Protein AF-A0A924CTI9-F1 (afdb_monomer_lite)

Sequence (79 aa):
MRLWLKDSERRPDPPPPKTDDRFPLAVGSVAWVVAFGCALFIPGLADAVSNVHLVITCLIGVALGIIGLGYLLYKRRPR

Radius of gyration: 21.19 Å; chains: 1; bounding box: 52×38×48 Å

Secondary structure (DSSP, 8-state):
--S---GGGSPPPPPPP---THHHHHHHHHHHHHHHHHHHHSTTTS-STTTHHHHHHHHHHHHHHHHHHHHHHHHTS--

pLDDT: mean 87.5, std 10.31, range [52.78, 98.06]

Foldseek 3Di:
DPPDDDPVRDDPDDDDDDDDPLVVLVVQLVVLVVQLVCCVPPPPNQPPPVNVVSNVVSVVSNVVSVVVNVVVVVVPPDD

Structure (mmCIF, N/CA/C/O backbone):
data_AF-A0A924CTI9-F1
#
_entry.id   AF-A0A924CTI9-F1
#
loop_
_atom_site.group_PDB
_atom_site.id
_atom_site.type_symbol
_atom_site.label_atom_id
_atom_site.label_alt_id
_atom_site.label_comp_id
_atom_site.label_asym_id
_atom_site.label_entity_id
_atom_site.label_seq_id
_atom_site.pdbx_PDB_ins_code
_atom_site.Cartn_x
_atom_site.Cartn_y
_atom_site.Cartn_z
_atom_site.occupancy
_atom_site.B_iso_or_equiv
_atom_site.auth_seq_id
_atom_site.auth_comp_id
_atom_site.auth_asym_id
_atom_site.auth_atom_id
_atom_site.pdbx_PDB_model_num
ATOM 1 N N . MET A 1 1 ? -35.432 23.790 11.075 1.00 63.19 1 MET A N 1
ATOM 2 C CA . MET A 1 1 ? -34.499 22.720 11.503 1.00 63.19 1 MET A CA 1
ATOM 3 C C . MET A 1 1 ? -33.771 23.197 12.752 1.00 63.19 1 MET A C 1
ATOM 5 O O . MET A 1 1 ? -33.363 24.351 12.771 1.00 63.19 1 MET A O 1
ATOM 9 N N . ARG A 1 2 ? -33.653 22.374 13.805 1.00 80.00 2 ARG A N 1
ATOM 10 C CA . ARG A 1 2 ? -32.841 22.731 14.984 1.00 80.00 2 ARG A CA 1
ATOM 11 C C . ARG A 1 2 ? -31.365 22.663 14.585 1.00 80.00 2 ARG A C 1
ATOM 13 O O . ARG A 1 2 ? -30.904 21.604 14.183 1.00 80.00 2 ARG A O 1
ATOM 20 N N . LEU A 1 3 ? -30.661 23.790 14.670 1.00 84.56 3 LEU A N 1
ATOM 21 C CA . LEU A 1 3 ? -29.251 23.920 14.270 1.00 84.56 3 LEU A CA 1
ATOM 22 C C . LEU A 1 3 ? -28.266 23.471 15.363 1.00 84.56 3 LEU A C 1
ATOM 24 O O . LEU A 1 3 ? -27.069 23.395 15.111 1.00 84.56 3 LEU A O 1
ATOM 28 N N . TRP A 1 4 ? -28.755 23.177 16.570 1.00 87.44 4 TRP A N 1
ATOM 29 C CA . TRP A 1 4 ? -27.929 22.763 17.700 1.00 87.44 4 TRP A CA 1
ATOM 30 C C . TRP A 1 4 ? -28.660 21.728 18.568 1.00 87.44 4 TRP A C 1
ATOM 32 O O . TRP A 1 4 ? -29.843 21.891 18.899 1.00 87.44 4 TRP A O 1
ATOM 42 N N . LEU A 1 5 ? -27.950 20.652 18.910 1.00 86.31 5 LEU A N 1
ATOM 43 C CA . LEU A 1 5 ? -28.404 19.563 19.772 1.00 86.31 5 LEU A CA 1
ATOM 44 C C . LEU A 1 5 ? -27.507 19.553 21.012 1.00 86.31 5 LEU A C 1
ATOM 46 O O . LEU A 1 5 ? -26.289 19.463 20.882 1.00 86.31 5 LEU A O 1
ATOM 50 N N . LYS A 1 6 ? -28.104 19.666 22.202 1.00 89.19 6 LYS A N 1
ATOM 51 C CA . LYS A 1 6 ? -27.368 19.541 23.465 1.00 89.19 6 LYS A CA 1
ATOM 52 C C . LYS A 1 6 ? -26.779 18.139 23.583 1.00 89.19 6 LYS A C 1
ATOM 54 O O . LYS A 1 6 ? -27.467 17.171 23.269 1.00 89.19 6 LYS A O 1
ATOM 59 N N . ASP A 1 7 ? -25.576 18.024 24.137 1.00 84.69 7 ASP A N 1
ATOM 60 C CA . ASP A 1 7 ? -24.948 16.721 24.407 1.00 84.69 7 ASP A CA 1
ATOM 61 C C . ASP A 1 7 ? -25.809 15.818 25.303 1.00 84.69 7 ASP A C 1
ATOM 63 O O . ASP A 1 7 ? -25.824 14.607 25.122 1.00 84.69 7 ASP A O 1
ATOM 67 N N . SER A 1 8 ? -26.610 16.389 26.210 1.00 87.25 8 SER A N 1
ATOM 68 C CA . SER A 1 8 ? -27.564 15.634 27.038 1.00 87.25 8 SER A CA 1
ATOM 69 C C . SER A 1 8 ? -28.701 14.977 26.243 1.00 87.25 8 SER A C 1
ATOM 71 O O . SER A 1 8 ? -29.349 14.063 26.738 1.00 87.25 8 SER A O 1
ATOM 73 N N . GLU A 1 9 ? -28.982 15.469 25.035 1.00 89.38 9 GLU A N 1
ATOM 74 C CA . GLU A 1 9 ? -29.978 14.909 24.113 1.00 89.38 9 GLU A CA 1
ATOM 75 C C . GLU A 1 9 ? -29.335 13.969 23.077 1.00 89.38 9 GLU A C 1
ATOM 77 O O . GLU A 1 9 ? -30.037 13.359 22.265 1.00 89.38 9 GLU A O 1
ATOM 82 N N . ARG A 1 10 ? -28.000 13.841 23.089 1.00 87.12 10 ARG A N 1
ATOM 83 C CA . ARG A 1 10 ? -27.255 12.953 22.200 1.00 87.12 10 ARG A CA 1
ATOM 84 C C . ARG A 1 10 ? -27.500 11.510 22.633 1.00 87.12 10 ARG A C 1
ATOM 86 O O . ARG A 1 10 ? -27.312 11.146 23.792 1.00 87.12 10 ARG A O 1
ATOM 93 N N . ARG A 1 11 ? -27.925 10.664 21.691 1.00 87.94 11 ARG A N 1
ATOM 94 C CA . ARG A 1 11 ? -27.975 9.215 21.928 1.00 87.94 11 ARG A CA 1
ATOM 95 C C . ARG A 1 11 ? -26.561 8.707 22.236 1.00 87.94 11 ARG A C 1
ATOM 97 O O . ARG A 1 11 ? -25.610 9.259 21.682 1.00 87.94 11 ARG A O 1
ATOM 104 N N . PRO A 1 12 ? -26.419 7.671 23.079 1.00 89.06 12 PRO A N 1
ATOM 105 C CA . PRO A 1 12 ? -25.118 7.067 23.328 1.00 89.06 12 PRO A CA 1
ATOM 106 C C . PRO A 1 12 ? -24.470 6.649 22.007 1.00 89.06 12 PRO A C 1
ATOM 108 O O . PRO A 1 12 ? -25.162 6.205 21.084 1.00 89.06 12 PRO A O 1
ATOM 111 N N . ASP A 1 13 ? -23.152 6.823 21.927 1.00 87.69 13 ASP A N 1
ATOM 112 C CA . ASP A 1 13 ? -22.398 6.468 20.732 1.00 87.69 13 ASP A CA 1
ATOM 113 C C . ASP A 1 13 ? -22.604 4.988 20.394 1.00 87.69 13 ASP A C 1
ATOM 115 O O . ASP A 1 13 ? -22.547 4.138 21.292 1.00 87.69 13 ASP A O 1
ATOM 119 N N . PRO A 1 14 ? -22.865 4.653 19.118 1.00 87.94 14 PRO A N 1
ATOM 120 C CA . PRO A 1 14 ? -22.967 3.262 18.726 1.00 87.94 14 PRO A CA 1
ATOM 121 C C . PRO A 1 14 ? -21.626 2.561 18.985 1.00 87.94 14 PRO A C 1
ATOM 123 O O . PRO A 1 14 ? -20.564 3.180 18.856 1.00 87.94 14 PRO A O 1
ATOM 126 N N . PRO A 1 15 ? -21.644 1.261 19.327 1.00 88.12 15 PRO A N 1
ATOM 127 C CA . PRO A 1 15 ? -20.411 0.505 19.449 1.00 88.12 15 PRO A CA 1
ATOM 128 C C . PRO A 1 15 ? -19.653 0.532 18.111 1.00 88.12 15 PRO A C 1
ATOM 130 O O . PRO A 1 15 ? -20.290 0.548 17.050 1.00 88.12 15 PRO A O 1
ATOM 133 N N . PRO A 1 16 ? -18.308 0.506 18.135 1.00 84.50 16 PRO A N 1
ATOM 134 C CA . PRO A 1 16 ? -17.513 0.486 16.918 1.00 84.50 16 PRO A CA 1
ATOM 135 C C . PRO A 1 16 ? -17.968 -0.649 15.988 1.00 84.50 16 PRO A C 1
ATOM 137 O O . PRO A 1 16 ? -18.112 -1.790 16.447 1.00 84.50 16 PRO A O 1
ATOM 140 N N . PRO A 1 17 ? -18.206 -0.373 14.694 1.00 85.44 17 PRO A N 1
ATOM 141 C CA . PRO A 1 17 ? -18.590 -1.412 13.754 1.00 85.44 17 PRO A CA 1
ATOM 142 C C . PRO A 1 17 ? -17.453 -2.426 13.601 1.00 85.44 17 PRO A C 1
ATOM 144 O O . PRO A 1 17 ? -16.272 -2.078 13.627 1.00 85.44 17 PRO A O 1
ATOM 147 N N . LYS A 1 18 ? -17.805 -3.702 13.418 1.00 84.12 18 LYS A N 1
ATOM 148 C CA . LYS A 1 18 ? -16.824 -4.740 13.085 1.00 84.12 18 LYS A CA 1
ATOM 149 C C . LYS A 1 18 ? -16.350 -4.512 11.647 1.00 84.12 18 LYS A C 1
ATOM 151 O O . LYS A 1 18 ? -17.085 -4.825 10.715 1.00 84.12 18 LYS A O 1
ATOM 156 N N . THR A 1 19 ? -15.146 -3.978 11.472 1.00 87.00 19 THR A N 1
ATOM 157 C CA . THR A 1 19 ? -14.509 -3.796 10.160 1.00 87.00 19 THR A CA 1
ATOM 158 C C . THR A 1 19 ? -13.365 -4.786 9.967 1.00 87.00 19 THR A C 1
ATOM 160 O O . THR A 1 19 ? -12.701 -5.200 10.924 1.00 87.00 19 THR A O 1
ATOM 163 N N . ASP A 1 20 ? -13.138 -5.197 8.716 1.00 87.50 20 ASP A N 1
ATOM 164 C CA . ASP A 1 20 ? -11.934 -5.939 8.349 1.00 87.50 20 ASP A CA 1
ATOM 165 C C . ASP A 1 20 ? -10.951 -5.048 7.594 1.00 87.50 20 ASP A C 1
ATOM 167 O O . ASP A 1 20 ? -10.902 -5.020 6.366 1.00 87.50 20 ASP A O 1
ATOM 171 N N . ASP A 1 21 ? -10.128 -4.337 8.359 1.00 88.88 21 ASP A N 1
ATOM 172 C CA . ASP A 1 21 ? -9.152 -3.372 7.837 1.00 88.88 21 ASP A CA 1
ATOM 173 C C . ASP A 1 21 ? -8.047 -4.035 6.990 1.00 88.88 21 ASP A C 1
ATOM 175 O O . ASP A 1 21 ? -7.290 -3.367 6.286 1.00 88.88 21 ASP A O 1
ATOM 179 N N . ARG A 1 22 ? -7.954 -5.371 7.025 1.00 90.69 22 ARG A N 1
ATOM 180 C CA . ARG A 1 22 ? -6.987 -6.156 6.249 1.00 90.69 22 ARG A CA 1
ATOM 181 C C . ARG A 1 22 ? -7.283 -6.120 4.763 1.00 90.69 22 ARG A C 1
ATOM 183 O O . ARG A 1 22 ? -6.348 -6.086 3.975 1.00 90.69 22 ARG A O 1
ATOM 190 N N . PHE A 1 23 ? -8.559 -6.151 4.391 1.00 92.56 23 PHE A N 1
ATOM 191 C CA . PHE A 1 23 ? -8.969 -6.199 2.995 1.00 92.56 23 PHE A CA 1
ATOM 192 C C . PHE A 1 23 ? -8.484 -4.976 2.200 1.00 92.56 23 PHE A C 1
ATOM 194 O O . PHE A 1 23 ? -7.735 -5.171 1.241 1.00 92.56 23 PHE A O 1
ATOM 201 N N . PRO A 1 24 ? -8.796 -3.723 2.593 1.00 93.88 24 PRO A N 1
ATOM 202 C CA . PRO A 1 24 ? -8.314 -2.553 1.860 1.00 93.88 24 PRO A CA 1
ATOM 203 C C . PRO A 1 24 ? -6.786 -2.453 1.876 1.00 93.88 24 PRO A C 1
ATOM 205 O O . PRO A 1 24 ? -6.184 -2.088 0.868 1.00 93.88 24 PRO A O 1
ATOM 208 N N . LEU A 1 25 ? -6.145 -2.832 2.986 1.00 94.12 25 LEU A N 1
ATOM 209 C CA . LEU A 1 25 ? -4.690 -2.808 3.086 1.00 94.12 25 LEU A CA 1
ATOM 210 C C . LEU A 1 25 ? -4.027 -3.844 2.168 1.00 94.12 25 LEU A C 1
ATOM 212 O O . LEU A 1 25 ? -3.021 -3.540 1.529 1.00 94.12 25 LEU A O 1
ATOM 216 N N . ALA A 1 26 ? -4.598 -5.045 2.056 1.00 94.44 26 ALA A N 1
ATOM 217 C CA . ALA A 1 26 ? -4.134 -6.083 1.143 1.00 94.44 26 ALA A CA 1
ATOM 218 C C . ALA A 1 26 ? -4.299 -5.649 -0.314 1.00 94.44 26 ALA A C 1
ATOM 220 O O . ALA A 1 26 ? -3.349 -5.752 -1.084 1.00 94.44 26 ALA A O 1
ATOM 221 N N . VAL A 1 27 ? -5.460 -5.093 -0.675 1.00 97.44 27 VAL A N 1
ATOM 222 C CA . VAL A 1 27 ? -5.713 -4.568 -2.025 1.00 97.44 27 VAL A CA 1
ATOM 223 C C . VAL A 1 27 ? -4.720 -3.457 -2.375 1.00 97.44 27 VAL A C 1
ATOM 225 O O . VAL A 1 27 ? -4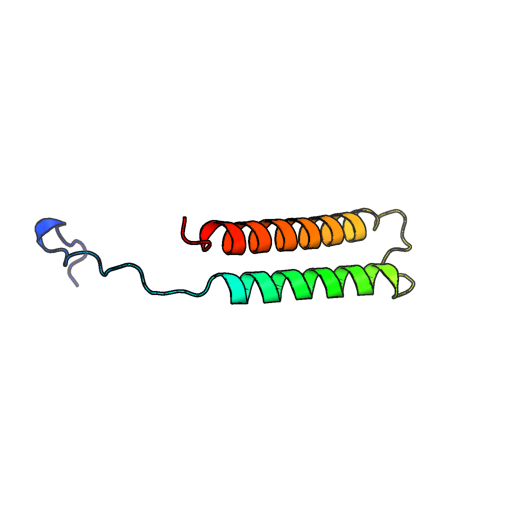.093 -3.514 -3.431 1.00 97.44 27 VAL A O 1
ATOM 228 N N . GLY A 1 28 ? -4.508 -2.489 -1.477 1.00 96.44 28 GLY A N 1
ATOM 229 C CA . GLY A 1 28 ? -3.521 -1.425 -1.677 1.00 96.44 28 GLY A CA 1
ATOM 230 C C . GLY A 1 28 ? -2.089 -1.955 -1.798 1.00 96.44 28 GLY A C 1
ATOM 231 O O . GLY A 1 28 ? -1.331 -1.500 -2.651 1.00 96.44 28 GLY A O 1
ATOM 232 N N . SER A 1 29 ? -1.729 -2.964 -1.001 1.00 96.56 29 SER A N 1
ATOM 233 C CA . SER A 1 29 ? -0.412 -3.613 -1.074 1.00 96.56 29 SER A CA 1
ATOM 234 C C . SER A 1 29 ? -0.204 -4.323 -2.413 1.00 96.56 29 SER A C 1
ATOM 236 O O . SER A 1 29 ? 0.845 -4.166 -3.032 1.00 96.56 29 SER A O 1
ATOM 238 N N . VAL A 1 30 ? -1.210 -5.063 -2.895 1.00 97.75 30 VAL A N 1
ATOM 239 C CA . VAL A 1 30 ? -1.171 -5.719 -4.211 1.00 97.75 30 VAL A CA 1
ATOM 240 C C . VAL A 1 30 ? -1.035 -4.684 -5.324 1.00 97.75 30 VAL A C 1
ATOM 242 O O . VAL A 1 30 ? -0.211 -4.866 -6.216 1.00 97.75 30 VAL A O 1
ATOM 245 N N . ALA A 1 31 ? -1.773 -3.573 -5.252 1.00 98.06 31 ALA A N 1
ATOM 246 C CA . ALA A 1 31 ? -1.663 -2.497 -6.232 1.00 98.06 31 ALA A CA 1
ATOM 247 C C . ALA A 1 31 ? -0.237 -1.919 -6.301 1.00 98.06 31 ALA A C 1
ATOM 249 O O . ALA A 1 31 ? 0.287 -1.718 -7.396 1.00 98.06 31 ALA A O 1
ATOM 250 N N . TRP A 1 32 ? 0.429 -1.726 -5.157 1.00 97.69 32 TRP A N 1
ATOM 251 C CA . TRP A 1 32 ? 1.827 -1.282 -5.124 1.00 97.69 32 TRP A CA 1
ATOM 252 C C . TRP A 1 32 ? 2.803 -2.308 -5.701 1.00 97.69 32 TRP A C 1
ATOM 254 O O . TRP A 1 32 ? 3.724 -1.922 -6.416 1.00 97.69 32 TRP A O 1
ATOM 264 N N . VAL A 1 33 ? 2.596 -3.604 -5.445 1.00 97.50 33 VAL A N 1
ATOM 265 C CA . VAL A 1 33 ? 3.415 -4.674 -6.045 1.00 97.50 33 VAL A CA 1
ATOM 266 C C . VAL A 1 33 ? 3.265 -4.681 -7.566 1.00 97.50 33 VAL A C 1
ATOM 268 O O . VAL A 1 33 ? 4.263 -4.784 -8.277 1.00 97.50 33 VAL A O 1
ATOM 271 N N . VAL A 1 34 ? 2.040 -4.518 -8.071 1.00 97.31 34 VAL A N 1
ATOM 272 C CA . VAL A 1 34 ? 1.777 -4.415 -9.513 1.00 97.31 34 VAL A CA 1
ATOM 273 C C . VAL A 1 34 ? 2.458 -3.178 -10.096 1.00 97.31 34 VAL A C 1
ATOM 275 O O . VAL A 1 34 ? 3.167 -3.301 -11.089 1.00 97.31 34 VAL A O 1
ATOM 278 N N . ALA A 1 35 ? 2.316 -2.011 -9.463 1.00 93.88 35 ALA A N 1
ATOM 279 C CA . ALA A 1 35 ? 2.964 -0.778 -9.909 1.00 93.88 35 ALA A CA 1
ATOM 280 C C . ALA A 1 35 ? 4.497 -0.897 -9.925 1.00 93.88 35 ALA A C 1
ATOM 282 O O . ALA A 1 35 ? 5.138 -0.481 -10.889 1.00 93.88 35 ALA A O 1
ATOM 283 N N . PHE A 1 36 ? 5.082 -1.524 -8.900 1.00 94.06 36 PHE A N 1
ATOM 284 C CA . PHE A 1 36 ? 6.514 -1.806 -8.844 1.00 94.06 36 PHE A CA 1
ATOM 285 C C . PHE A 1 36 ? 6.949 -2.745 -9.977 1.00 94.06 36 PHE A C 1
ATOM 287 O O . PHE A 1 36 ? 7.930 -2.466 -10.659 1.00 94.06 36 PHE A O 1
ATOM 294 N N . GLY A 1 37 ? 6.187 -3.812 -10.239 1.00 93.06 37 GLY A N 1
ATOM 295 C CA . GLY A 1 37 ? 6.424 -4.701 -11.376 1.00 93.06 37 GLY A CA 1
ATOM 296 C C . GLY A 1 37 ? 6.365 -3.958 -12.711 1.00 93.06 37 GLY A C 1
ATOM 297 O O . GLY A 1 37 ? 7.285 -4.064 -13.516 1.00 93.06 37 GLY A O 1
ATOM 298 N N . CYS A 1 38 ? 5.338 -3.135 -12.928 1.00 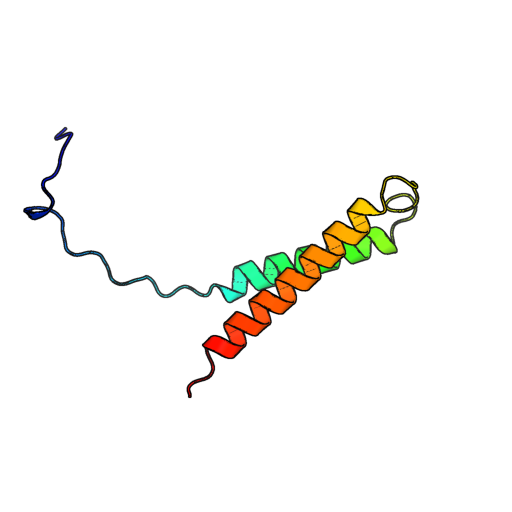92.62 38 CYS A N 1
ATOM 299 C CA . CYS A 1 38 ? 5.239 -2.284 -14.112 1.00 92.62 38 CYS A CA 1
ATOM 300 C C . CYS A 1 38 ? 6.470 -1.382 -14.271 1.00 92.62 38 CYS A C 1
ATOM 302 O O . CYS A 1 38 ? 7.029 -1.320 -15.362 1.00 92.62 38 CYS A O 1
ATOM 304 N N . ALA A 1 39 ? 6.922 -0.730 -13.195 1.00 90.06 39 ALA A N 1
ATOM 305 C CA . ALA A 1 39 ? 8.102 0.134 -13.217 1.00 90.06 39 ALA A CA 1
ATOM 306 C C . ALA A 1 39 ? 9.387 -0.609 -13.620 1.00 90.06 39 ALA A C 1
ATOM 308 O O . ALA A 1 39 ? 10.247 -0.011 -14.256 1.00 90.06 39 ALA A O 1
ATOM 309 N N . LEU A 1 40 ? 9.514 -1.896 -13.280 1.00 89.19 40 LEU A N 1
ATOM 310 C CA . LEU A 1 40 ? 10.694 -2.705 -13.601 1.00 89.19 40 LEU A CA 1
ATOM 311 C C . LEU A 1 40 ? 10.635 -3.371 -14.982 1.00 89.19 40 LEU A C 1
ATOM 313 O O . LEU A 1 40 ? 11.675 -3.554 -15.608 1.00 89.19 40 LEU A O 1
ATOM 317 N N . PHE A 1 41 ? 9.447 -3.774 -15.441 1.00 91.00 41 PHE A N 1
ATOM 318 C CA . PHE A 1 41 ? 9.294 -4.626 -16.628 1.00 91.00 41 PHE A CA 1
ATOM 319 C C . PHE A 1 41 ? 8.779 -3.898 -17.873 1.00 91.00 41 PHE A C 1
ATOM 321 O O . PHE A 1 41 ? 8.796 -4.490 -18.951 1.00 91.00 41 PHE 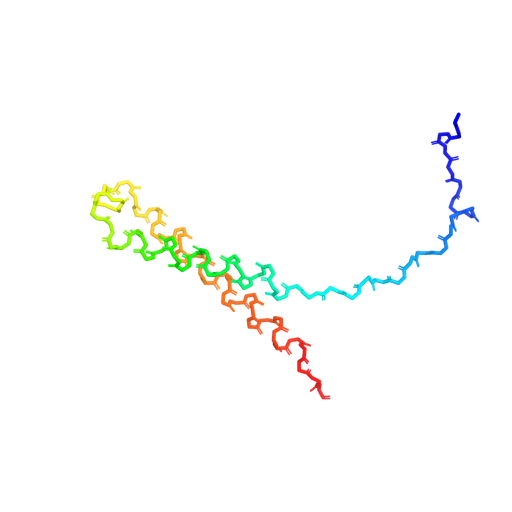A O 1
ATOM 328 N N . ILE A 1 42 ? 8.314 -2.650 -17.757 1.00 89.50 42 ILE A N 1
ATOM 329 C CA . ILE A 1 42 ? 7.863 -1.844 -18.899 1.00 89.50 42 ILE A CA 1
ATOM 330 C C . ILE A 1 42 ? 8.996 -0.887 -19.304 1.00 89.50 42 ILE A C 1
ATOM 332 O O . ILE A 1 42 ? 9.247 0.086 -18.584 1.00 89.50 42 ILE A O 1
ATOM 336 N N . PRO A 1 43 ? 9.667 -1.123 -20.452 1.00 81.25 43 PRO A N 1
ATOM 337 C CA . PRO A 1 43 ? 10.724 -0.242 -20.940 1.00 81.25 43 PRO A CA 1
ATOM 338 C C . PRO A 1 43 ? 10.212 1.191 -21.108 1.00 81.25 43 PRO A C 1
ATOM 340 O O . PRO A 1 43 ? 9.086 1.413 -21.555 1.00 81.25 43 PRO A O 1
ATOM 343 N N . GLY A 1 44 ? 11.031 2.171 -20.743 1.00 80.62 44 GLY A N 1
ATOM 344 C CA . GLY A 1 44 ? 10.700 3.593 -20.797 1.00 80.62 44 GLY A CA 1
ATOM 345 C C . GLY A 1 44 ? 9.943 4.133 -19.580 1.00 80.62 44 GLY A C 1
ATOM 346 O O . GLY A 1 44 ? 9.879 5.350 -19.416 1.00 80.62 44 GLY A O 1
ATOM 347 N N . LEU A 1 45 ? 9.408 3.279 -18.696 1.00 77.25 45 LEU A N 1
ATOM 348 C CA . LEU A 1 45 ? 8.678 3.745 -17.511 1.00 77.25 45 LEU A CA 1
ATOM 349 C C . LEU A 1 45 ? 9.632 4.228 -16.404 1.00 77.25 45 LEU A C 1
ATOM 351 O O . LEU A 1 45 ? 9.393 5.272 -15.795 1.00 77.25 45 LEU A O 1
ATOM 355 N N . ALA A 1 46 ? 10.744 3.520 -16.188 1.00 73.19 46 ALA A N 1
ATOM 356 C CA . ALA A 1 46 ? 11.776 3.881 -15.210 1.00 73.19 46 ALA A CA 1
ATOM 357 C C . ALA A 1 46 ? 13.082 4.419 -15.829 1.00 73.19 46 ALA A C 1
ATOM 359 O O . ALA A 1 46 ? 13.913 4.955 -15.101 1.00 73.19 46 ALA A O 1
ATOM 360 N N . ASP A 1 47 ? 13.253 4.323 -17.152 1.00 69.00 47 ASP A N 1
ATOM 361 C CA . ASP A 1 47 ? 14.540 4.555 -17.835 1.00 69.00 47 ASP A CA 1
ATOM 362 C C . ASP A 1 47 ? 14.983 6.028 -17.893 1.00 69.00 47 ASP A C 1
ATOM 364 O O . ASP A 1 47 ? 16.141 6.328 -18.185 1.00 69.00 47 ASP A O 1
ATOM 368 N N . ALA A 1 48 ? 14.093 6.976 -17.594 1.00 66.75 48 ALA A N 1
ATOM 369 C CA . ALA A 1 48 ? 14.494 8.367 -17.445 1.00 66.75 48 ALA A CA 1
ATOM 370 C C . ALA A 1 48 ? 15.246 8.544 -16.115 1.00 66.75 48 ALA A C 1
ATOM 372 O O . ALA A 1 48 ? 14.732 8.183 -15.061 1.00 66.75 48 ALA A O 1
ATOM 373 N N . VAL A 1 49 ? 16.422 9.183 -16.134 1.00 57.88 49 VAL A N 1
ATOM 374 C CA . VAL A 1 49 ? 17.223 9.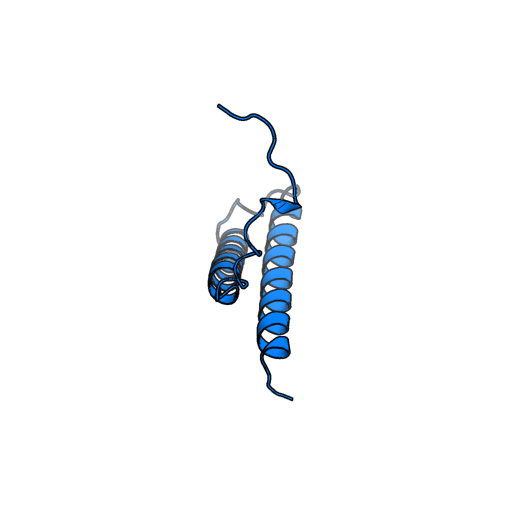542 -14.937 1.00 57.88 49 VAL A CA 1
ATOM 375 C C . VAL A 1 49 ? 16.387 10.275 -13.859 1.00 57.88 49 VAL A C 1
ATOM 377 O O . VAL A 1 49 ? 16.721 10.250 -12.678 1.00 57.88 49 VAL A O 1
ATOM 380 N N . SER A 1 50 ? 15.246 10.867 -14.233 1.00 61.25 50 SER A N 1
ATOM 381 C CA . SER A 1 50 ? 14.256 11.489 -13.342 1.00 61.25 50 SER A CA 1
ATOM 382 C C . SER A 1 50 ? 13.309 10.519 -12.607 1.00 61.25 50 SER A C 1
ATOM 384 O O . SER A 1 50 ? 12.745 10.889 -11.575 1.00 61.25 50 SER A O 1
ATOM 386 N N . ASN A 1 51 ? 13.139 9.283 -13.084 1.00 73.00 51 ASN A N 1
ATOM 387 C CA . ASN A 1 51 ? 12.125 8.330 -12.613 1.00 73.00 51 ASN A CA 1
ATOM 388 C C . ASN A 1 51 ? 12.618 7.338 -11.552 1.00 73.00 51 ASN A C 1
ATOM 390 O O . ASN A 1 51 ? 11.846 6.487 -11.111 1.00 73.00 51 ASN A O 1
ATOM 394 N N . VAL A 1 52 ? 13.838 7.508 -11.031 1.00 83.38 52 VAL A N 1
ATOM 395 C CA . VAL A 1 52 ? 14.293 6.823 -9.802 1.00 83.38 52 VAL A CA 1
ATOM 396 C C . VAL A 1 52 ? 13.286 7.024 -8.659 1.00 83.38 52 VAL A C 1
ATOM 398 O O . VAL A 1 52 ? 13.015 6.101 -7.891 1.00 83.38 52 VAL A O 1
ATOM 401 N N . HIS A 1 53 ? 12.651 8.198 -8.602 1.00 86.88 53 HIS A N 1
ATOM 402 C CA . HIS A 1 53 ? 11.574 8.493 -7.660 1.00 86.88 53 HIS A CA 1
ATOM 403 C C . HIS A 1 53 ? 10.386 7.535 -7.802 1.00 86.88 53 HIS A C 1
ATOM 405 O O . HIS A 1 53 ? 9.874 7.088 -6.785 1.00 86.88 53 HIS A O 1
ATOM 411 N N . LEU A 1 54 ? 9.981 7.152 -9.021 1.00 88.75 54 LEU A N 1
ATOM 412 C CA . LEU A 1 54 ? 8.864 6.221 -9.232 1.00 88.75 54 LEU A CA 1
ATOM 413 C C . LEU A 1 54 ? 9.158 4.846 -8.627 1.00 88.75 54 LEU A C 1
ATOM 415 O O . LEU A 1 54 ? 8.313 4.283 -7.931 1.00 88.75 54 LEU A O 1
ATOM 419 N N . VAL A 1 55 ? 10.369 4.329 -8.852 1.00 90.44 55 VAL A N 1
ATOM 420 C CA . VAL A 1 55 ? 10.803 3.030 -8.320 1.00 90.44 55 VAL A CA 1
ATOM 421 C C . VAL A 1 55 ? 10.859 3.074 -6.793 1.00 90.44 55 VAL A C 1
AT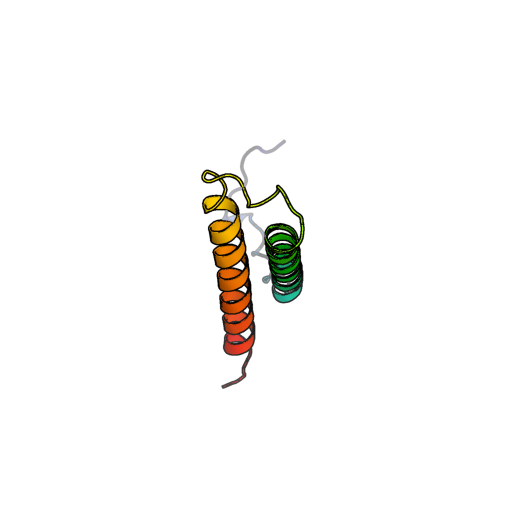OM 423 O O . VAL A 1 55 ? 10.319 2.184 -6.135 1.00 90.44 55 VAL A O 1
ATOM 426 N N . ILE A 1 56 ? 11.442 4.133 -6.220 1.00 92.69 56 ILE A N 1
ATOM 427 C CA . ILE A 1 56 ? 11.525 4.320 -4.765 1.00 92.69 56 ILE A CA 1
ATOM 428 C C . ILE A 1 56 ? 10.129 4.476 -4.148 1.00 92.69 56 ILE A C 1
ATOM 430 O O . ILE A 1 56 ? 9.842 3.847 -3.133 1.00 92.69 56 ILE A O 1
ATOM 434 N N . THR A 1 57 ? 9.236 5.261 -4.753 1.00 94.00 57 THR A N 1
ATOM 435 C CA . THR A 1 57 ? 7.857 5.428 -4.276 1.00 94.00 57 THR A CA 1
ATOM 436 C C . THR A 1 57 ? 7.108 4.099 -4.278 1.00 94.00 57 THR A C 1
ATOM 438 O O . THR A 1 57 ? 6.475 3.761 -3.278 1.00 94.00 57 THR A O 1
ATOM 441 N N . CYS A 1 58 ? 7.224 3.314 -5.352 1.00 94.88 58 CYS A N 1
ATOM 442 C CA . CYS A 1 58 ? 6.610 1.991 -5.417 1.00 94.88 58 CYS A CA 1
ATOM 443 C C . CYS A 1 58 ? 7.181 1.046 -4.351 1.00 94.88 58 CYS A C 1
ATOM 445 O O . CYS A 1 58 ? 6.420 0.370 -3.660 1.00 94.88 58 CYS A O 1
ATOM 447 N N . LEU A 1 59 ? 8.502 1.053 -4.154 1.00 95.06 59 LEU A N 1
ATOM 448 C CA . LEU A 1 59 ? 9.169 0.263 -3.119 1.00 95.06 59 LEU A CA 1
ATOM 449 C C . LEU A 1 59 ? 8.688 0.635 -1.707 1.00 95.06 59 LEU A C 1
ATOM 451 O O . LEU A 1 59 ? 8.380 -0.251 -0.909 1.00 95.06 59 LEU A O 1
ATOM 455 N N . ILE A 1 60 ? 8.580 1.932 -1.404 1.00 97.38 60 ILE A N 1
ATOM 456 C CA . ILE A 1 60 ? 8.056 2.426 -0.122 1.00 97.38 60 ILE A CA 1
ATOM 457 C C . ILE A 1 60 ? 6.600 1.986 0.062 1.00 97.38 60 ILE A C 1
ATOM 459 O O . ILE A 1 60 ? 6.242 1.514 1.139 1.00 97.38 60 ILE A O 1
ATOM 463 N N . GLY A 1 61 ? 5.768 2.086 -0.978 1.00 96.56 61 GLY A N 1
ATOM 464 C CA . GLY A 1 61 ? 4.378 1.629 -0.944 1.00 96.56 61 GLY A CA 1
ATOM 465 C C . GLY A 1 61 ? 4.248 0.138 -0.616 1.00 96.56 61 GLY A C 1
ATOM 466 O O . GLY A 1 61 ? 3.475 -0.234 0.269 1.00 96.56 61 GLY A O 1
ATOM 467 N N . VAL A 1 62 ? 5.064 -0.710 -1.254 1.00 97.06 62 VAL A N 1
ATOM 468 C CA . VAL A 1 62 ? 5.137 -2.149 -0.946 1.00 97.06 62 VAL A CA 1
ATOM 469 C C . VAL A 1 62 ? 5.579 -2.378 0.502 1.00 97.06 62 VAL A C 1
ATOM 471 O O . VAL A 1 62 ? 4.938 -3.143 1.225 1.00 97.06 62 VAL A O 1
ATOM 474 N N . ALA A 1 63 ? 6.635 -1.697 0.955 1.00 97.50 63 ALA A N 1
ATOM 475 C CA . ALA A 1 63 ? 7.152 -1.842 2.315 1.00 97.50 63 ALA A CA 1
ATOM 476 C C .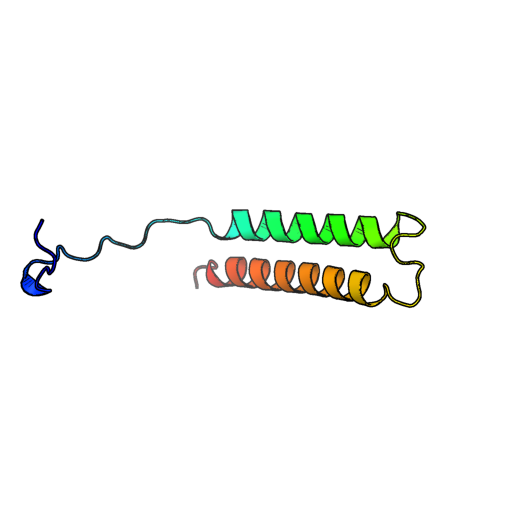 ALA A 1 63 ? 6.109 -1.448 3.375 1.00 97.50 63 ALA A C 1
ATOM 478 O O . ALA A 1 63 ? 5.868 -2.208 4.314 1.00 97.50 63 ALA A O 1
ATOM 479 N N . LEU A 1 64 ? 5.442 -0.302 3.203 1.00 97.88 64 LEU A N 1
ATOM 480 C CA . LEU A 1 64 ? 4.370 0.150 4.093 1.00 97.88 64 LEU A CA 1
ATOM 481 C C . LEU A 1 64 ? 3.193 -0.832 4.113 1.00 97.88 64 LEU A C 1
ATOM 483 O O . LEU A 1 64 ? 2.656 -1.118 5.184 1.00 97.88 64 LEU A O 1
ATOM 487 N N . GLY A 1 65 ? 2.828 -1.391 2.956 1.00 95.75 65 GLY A N 1
ATOM 488 C CA . GLY A 1 65 ? 1.800 -2.425 2.847 1.00 95.75 65 GLY A CA 1
ATOM 489 C C . GLY A 1 65 ? 2.133 -3.685 3.654 1.00 95.75 65 GLY A C 1
ATOM 490 O O . GLY A 1 65 ? 1.330 -4.133 4.476 1.00 95.75 65 GLY A O 1
ATOM 491 N N . ILE A 1 66 ? 3.352 -4.212 3.493 1.00 96.25 66 ILE A N 1
ATOM 492 C CA . ILE A 1 66 ? 3.843 -5.389 4.231 1.00 96.25 66 ILE A CA 1
ATOM 493 C C . ILE A 1 66 ? 3.868 -5.119 5.739 1.00 96.25 66 ILE A C 1
ATOM 495 O O . ILE A 1 66 ? 3.368 -5.934 6.518 1.00 96.25 66 ILE A O 1
ATOM 499 N N . ILE A 1 67 ? 4.418 -3.974 6.156 1.00 97.06 67 ILE A N 1
ATOM 500 C CA . ILE A 1 67 ? 4.505 -3.586 7.571 1.00 97.06 67 ILE A CA 1
ATOM 501 C C . ILE A 1 67 ? 3.104 -3.477 8.177 1.00 97.06 67 ILE A C 1
ATOM 503 O O . ILE A 1 67 ? 2.845 -4.040 9.242 1.00 97.06 67 ILE A O 1
ATOM 507 N N . GLY A 1 68 ? 2.182 -2.795 7.494 1.00 94.94 68 GLY A N 1
ATOM 508 C CA . GLY A 1 68 ? 0.817 -2.623 7.974 1.00 94.94 68 GLY A CA 1
ATOM 509 C C . GLY A 1 68 ? 0.068 -3.954 8.098 1.00 94.94 68 GLY A C 1
ATOM 510 O O . GLY A 1 68 ? -0.575 -4.206 9.119 1.00 94.94 68 GLY A O 1
ATOM 511 N N . LEU A 1 69 ? 0.184 -4.843 7.103 1.00 95.00 69 LEU A N 1
ATOM 512 C CA . LEU A 1 69 ? -0.423 -6.177 7.164 1.00 95.00 69 LEU A CA 1
ATOM 513 C C . LEU A 1 69 ? 0.178 -7.000 8.305 1.00 95.00 69 LEU A C 1
ATOM 515 O O . LEU A 1 69 ? -0.566 -7.586 9.092 1.00 95.00 69 LEU A O 1
ATOM 519 N N . GLY A 1 70 ? 1.505 -6.993 8.448 1.00 94.38 70 GLY A N 1
ATOM 520 C CA . GLY A 1 70 ? 2.205 -7.647 9.551 1.00 94.38 70 GLY A CA 1
ATOM 521 C C . GLY A 1 70 ? 1.726 -7.155 10.917 1.00 94.38 70 GLY A C 1
ATOM 522 O O . GLY A 1 70 ? 1.430 -7.967 11.795 1.00 94.38 70 GLY A O 1
ATOM 523 N N . TYR A 1 71 ? 1.549 -5.841 11.076 1.00 94.81 71 TYR A N 1
ATOM 524 C CA . TYR A 1 71 ? 1.011 -5.240 12.296 1.00 94.81 71 TYR A CA 1
ATOM 525 C C . TYR A 1 71 ? -0.427 -5.695 12.589 1.00 94.81 71 TYR A C 1
ATOM 527 O O . TYR A 1 71 ? -0.725 -6.108 13.712 1.00 94.81 71 TYR A O 1
ATOM 535 N N . LEU A 1 72 ? -1.320 -5.687 11.590 1.00 91.75 72 LEU A N 1
ATOM 536 C CA . LEU A 1 72 ? -2.709 -6.143 11.754 1.00 91.75 72 LEU A CA 1
ATOM 537 C C . LEU A 1 72 ? -2.813 -7.644 12.060 1.00 91.75 72 LEU A C 1
ATOM 539 O O . LEU A 1 72 ? -3.720 -8.079 12.778 1.00 91.75 72 LEU A O 1
ATOM 543 N N . LEU A 1 73 ? -1.907 -8.455 11.514 1.00 89.31 73 LEU A N 1
ATOM 544 C CA . LEU A 1 73 ? -1.824 -9.883 11.815 1.00 89.31 73 LEU A CA 1
ATOM 545 C C . LEU A 1 73 ? -1.281 -10.123 13.227 1.00 89.31 73 LEU A C 1
ATOM 547 O O . LEU A 1 73 ? -1.854 -10.927 13.961 1.00 89.31 73 LEU A O 1
ATOM 551 N N . TYR A 1 74 ? -0.236 -9.395 13.630 1.00 90.88 74 TYR A N 1
ATOM 552 C CA . TYR A 1 74 ? 0.343 -9.473 14.970 1.00 90.88 74 TYR A CA 1
ATOM 553 C C . TYR A 1 74 ? -0.656 -9.046 16.050 1.00 90.88 74 TYR A C 1
ATOM 555 O O . TYR A 1 74 ? -0.883 -9.788 17.001 1.00 90.88 74 TYR A O 1
ATOM 563 N N . LYS A 1 75 ? -1.320 -7.896 15.874 1.00 87.12 75 LYS A N 1
ATOM 564 C CA . LYS A 1 75 ? -2.296 -7.355 16.835 1.00 87.12 75 LYS A CA 1
ATOM 565 C C . LYS A 1 75 ? -3.493 -8.283 17.063 1.00 87.12 75 LYS A C 1
ATOM 567 O O . LYS A 1 75 ? -4.076 -8.263 18.141 1.00 87.12 75 LYS A O 1
ATOM 572 N N . ARG A 1 76 ? -3.875 -9.086 16.062 1.00 76.19 76 ARG A N 1
ATOM 573 C CA . ARG A 1 76 ? -4.962 -10.070 16.193 1.00 76.19 76 ARG A CA 1
ATOM 574 C C . ARG A 1 76 ? -4.519 -11.401 16.809 1.00 76.19 76 ARG A C 1
ATOM 576 O O . ARG A 1 76 ? -5.390 -12.245 17.003 1.00 76.19 76 ARG A O 1
ATOM 583 N N . ARG A 1 77 ? -3.231 -11.632 17.106 1.00 69.44 77 ARG A N 1
ATOM 584 C CA . ARG A 1 77 ? -2.844 -12.837 17.854 1.00 69.44 77 ARG A CA 1
ATOM 585 C C . ARG A 1 77 ? -3.433 -12.733 19.268 1.00 69.44 77 ARG A C 1
ATOM 587 O O . ARG A 1 77 ? -3.081 -11.783 19.970 1.00 69.44 77 ARG A O 1
ATOM 594 N N . PRO A 1 78 ? -4.329 -13.650 19.684 1.00 59.19 78 PRO A N 1
ATOM 595 C CA . PRO A 1 78 ? -4.714 -13.726 21.086 1.00 59.19 78 PRO A CA 1
ATOM 596 C C . PRO A 1 78 ? -3.438 -14.012 21.885 1.00 59.19 78 PRO A C 1
ATOM 598 O O . PRO A 1 78 ? -2.667 -14.896 21.507 1.00 59.19 78 PRO A O 1
ATOM 601 N N . ARG A 1 79 ? -3.165 -13.186 22.898 1.00 52.78 79 ARG A N 1
ATOM 602 C CA . ARG A 1 79 ? -2.145 -13.503 23.901 1.00 52.78 79 ARG A CA 1
ATOM 603 C C . ARG A 1 79 ? -2.613 -14.675 24.746 1.00 52.78 79 ARG A C 1
ATOM 605 O O . ARG A 1 79 ? -3.833 -14.717 25.020 1.00 52.78 79 ARG A O 1
#